Protein AF-A0A4R8MW40-F1 (afdb_monomer)

Organism: Leptospira meyeri (NCBI:txid29508)

Radius of gyration: 12.34 Å; Cα contacts (8 Å, |Δi|>4): 150; chains: 1; bounding box: 27×27×31 Å

Foldseek 3Di:
DPFPWWKWWDWDQDPVGFIKIKIFIDTPQATQWIKIAGPVVRAIDTDPVRHGPGDDDDPRTDTDDPVVVVVRVVRD

pLDDT: mean 91.55, std 9.33, range [42.78, 96.81]

Nearest PDB structures (foldseek):
  3it8-assembly1_D  TM=7.095E-01  e=1.945E+00  Yaba-like disease virus
  8eo8-assembly3_K  TM=6.214E-01  e=3.910E+00  Homo sapiens
  1a1n-assembly1_A  TM=6.161E-01  e=4.353E+00  Homo sapiens
  8ht9-assembly1_A  TM=5.946E-01  e=7.060E+00  Myotis lucifugus
  6zkw-assembly1_A  TM=4.712E-01  e=7.449E+00  Homo sapiens

Sequence (76 aa):
MRDHLSYIKKYVWLPYGEKMVQIILLD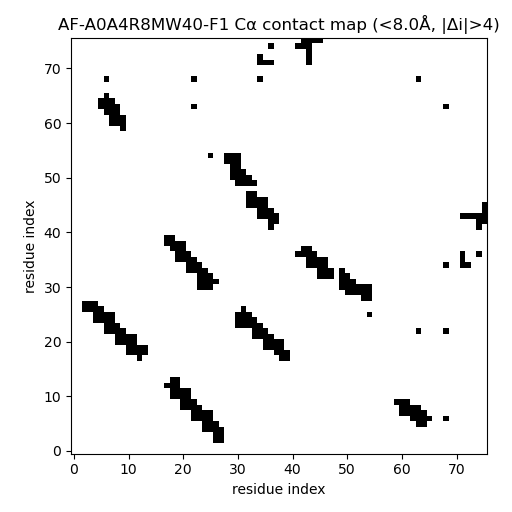QGKIKKAICFNEHVQKSFSVTDLLGMEYLVSNFDIPSNEKEFLDFEAYL

Mean predicted aligned error: 3.89 Å

Secondary structure (DSSP, 8-state):
----EEEEEEEEE-TTS-EEEEEEEEETTEEEEEEEEETTTTEEEE--TTTTPBP---TT-EE--HHHHHHHHTT-

Solvent-accessible surface area (backbone atoms only — not comparable to full-atom values): 4389 Å² total; per-residue (Å²): 131,82,82,60,66,45,30,38,34,41,83,44,78,44,100,86,76,48,61,29,44,33,38,35,36,26,50,83,59,20,26,67,42,33,40,38,31,32,70,86,78,68,38,28,45,78,47,69,90,51,54,71,40,75,62,80,88,52,98,77,62,36,86,52,47,70,66,65,48,52,63,40,58,76,38,96

Structure (mmCIF, N/CA/C/O backbone):
data_AF-A0A4R8MW40-F1
#
_entry.id   AF-A0A4R8MW40-F1
#
loop_
_atom_site.group_P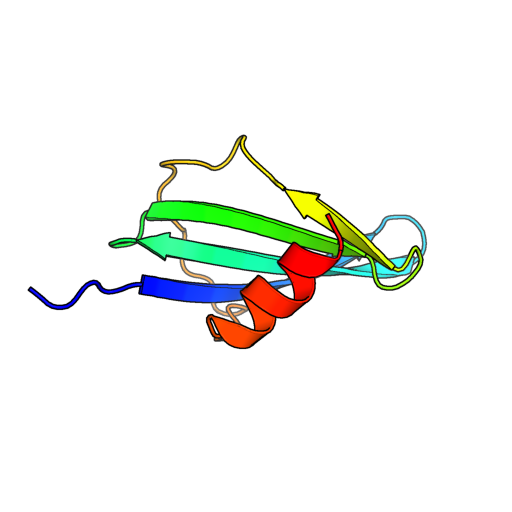DB
_atom_site.id
_atom_site.type_symbol
_atom_site.label_atom_id
_atom_site.label_alt_id
_atom_site.label_comp_id
_atom_site.label_asym_id
_atom_site.label_entity_id
_atom_site.label_seq_id
_atom_site.pdbx_PDB_ins_code
_atom_site.Cartn_x
_atom_site.Cartn_y
_atom_site.Cartn_z
_atom_site.occupancy
_atom_site.B_iso_or_equiv
_atom_site.auth_seq_id
_atom_site.auth_comp_id
_atom_site.auth_asym_id
_atom_site.auth_atom_id
_atom_site.pdbx_PDB_model_num
ATOM 1 N N . MET A 1 1 ? -15.173 14.651 17.544 1.00 42.78 1 MET A N 1
ATOM 2 C CA . MET A 1 1 ? -14.504 13.333 17.526 1.00 42.78 1 MET A CA 1
ATOM 3 C C . MET A 1 1 ? -13.356 13.461 16.549 1.00 42.78 1 MET A C 1
ATOM 5 O O . MET A 1 1 ? -13.603 13.961 15.465 1.00 42.78 1 MET A O 1
ATOM 9 N N . ARG A 1 2 ? -12.110 13.194 16.957 1.00 47.75 2 ARG A N 1
ATOM 10 C CA . ARG A 1 2 ? -10.980 13.267 16.019 1.00 47.75 2 ARG A CA 1
ATOM 11 C C . ARG A 1 2 ? -11.078 12.047 15.110 1.00 47.75 2 ARG A C 1
ATOM 13 O O . ARG A 1 2 ? -11.136 10.935 15.629 1.00 47.75 2 ARG A O 1
ATOM 20 N N . ASP A 1 3 ? -11.138 12.266 13.804 1.00 55.56 3 ASP A N 1
ATOM 21 C CA . ASP A 1 3 ? -11.013 11.202 12.814 1.00 55.56 3 ASP A CA 1
ATOM 22 C C . ASP A 1 3 ? -9.644 10.548 13.016 1.00 55.56 3 ASP A C 1
ATOM 24 O O . ASP A 1 3 ? -8.602 11.143 12.739 1.00 55.56 3 ASP A O 1
ATOM 28 N N . HIS A 1 4 ? -9.623 9.354 13.605 1.00 76.69 4 HIS A N 1
ATOM 29 C CA . HIS A 1 4 ? -8.393 8.598 13.823 1.00 76.69 4 HIS A CA 1
ATOM 30 C C . HIS A 1 4 ? -8.028 7.867 12.531 1.00 76.69 4 HIS A C 1
ATOM 32 O O . HIS A 1 4 ? -8.029 6.637 12.481 1.00 76.69 4 HIS A O 1
ATOM 38 N N . LEU A 1 5 ? -7.750 8.642 11.481 1.00 89.81 5 LEU A N 1
ATOM 39 C CA . LEU A 1 5 ? -7.119 8.110 10.284 1.00 89.81 5 LEU A CA 1
ATOM 40 C C . LEU A 1 5 ? -5.689 7.711 10.633 1.00 89.81 5 LEU A C 1
ATOM 42 O O . LEU A 1 5 ? -4.943 8.484 11.243 1.00 89.81 5 LEU A O 1
ATOM 46 N N . SER A 1 6 ? -5.303 6.505 10.244 1.00 94.75 6 SER A N 1
ATOM 47 C CA . SER A 1 6 ? -3.922 6.051 10.347 1.00 94.75 6 SER A CA 1
ATOM 48 C C . SER A 1 6 ? -3.475 5.418 9.041 1.00 94.75 6 SER A C 1
ATOM 50 O O . SER A 1 6 ? -4.269 4.875 8.278 1.00 94.75 6 SER A O 1
ATOM 52 N N . TYR A 1 7 ? -2.183 5.541 8.767 1.00 96.44 7 TYR A N 1
ATOM 53 C CA . TYR A 1 7 ? -1.567 5.059 7.543 1.00 96.44 7 TYR A CA 1
ATOM 54 C C . TYR A 1 7 ? -0.492 4.060 7.939 1.00 96.44 7 TYR A C 1
ATOM 56 O O . TYR A 1 7 ? 0.429 4.406 8.683 1.00 96.44 7 TYR A O 1
ATOM 64 N N . ILE A 1 8 ? -0.609 2.827 7.459 1.00 96.62 8 ILE A N 1
ATOM 65 C CA . ILE A 1 8 ? 0.363 1.769 7.726 1.00 96.62 8 ILE A CA 1
ATOM 66 C C . ILE A 1 8 ? 1.028 1.370 6.422 1.00 96.62 8 ILE A C 1
ATOM 68 O O . ILE A 1 8 ? 0.361 0.997 5.459 1.00 96.62 8 ILE A O 1
ATOM 72 N N . LYS A 1 9 ? 2.356 1.429 6.404 1.00 96.50 9 LYS A N 1
ATOM 73 C CA . LYS A 1 9 ? 3.186 0.970 5.300 1.00 96.50 9 LYS A CA 1
ATOM 74 C C . LYS A 1 9 ? 3.638 -0.469 5.522 1.00 96.50 9 LYS A C 1
ATOM 76 O O . LYS A 1 9 ? 4.001 -0.873 6.630 1.00 96.50 9 LYS A O 1
ATOM 81 N N . LYS A 1 10 ? 3.672 -1.221 4.427 1.00 94.69 10 LYS A N 1
ATOM 82 C CA . LYS A 1 10 ? 4.193 -2.581 4.326 1.00 94.69 10 LYS A CA 1
ATOM 83 C C . LYS A 1 10 ? 5.113 -2.700 3.120 1.00 94.69 10 LYS A C 1
ATOM 85 O O . LYS A 1 10 ? 4.850 -2.126 2.066 1.00 94.69 10 LYS A O 1
ATOM 90 N N . TYR A 1 11 ? 6.178 -3.477 3.279 1.00 93.56 11 TYR A N 1
ATOM 91 C CA . TYR A 1 11 ? 7.004 -3.918 2.163 1.00 93.56 11 TYR A CA 1
ATOM 92 C C . TYR A 1 11 ? 6.561 -5.312 1.741 1.00 93.56 11 TYR A C 1
ATOM 94 O O . TYR A 1 11 ? 6.488 -6.221 2.569 1.00 93.56 11 TYR A O 1
ATOM 102 N N . VAL A 1 12 ? 6.270 -5.464 0.457 1.00 90.94 12 VAL A N 1
ATOM 103 C CA . VAL A 1 12 ? 5.871 -6.724 -0.161 1.00 90.94 12 VAL A CA 1
ATOM 104 C C . VAL A 1 12 ? 6.932 -7.084 -1.191 1.00 90.94 12 VAL A C 1
ATOM 106 O O . VAL A 1 12 ? 7.222 -6.301 -2.093 1.00 90.94 12 VAL A O 1
ATOM 109 N N . TRP A 1 13 ? 7.526 -8.264 -1.046 1.00 90.31 13 TRP A N 1
ATOM 110 C CA . TRP A 1 13 ? 8.472 -8.795 -2.022 1.00 90.31 13 TRP A CA 1
ATOM 111 C C . TRP A 1 13 ? 7.709 -9.549 -3.101 1.00 90.31 13 TRP A C 1
ATOM 113 O O . TRP A 1 13 ? 6.963 -10.485 -2.808 1.00 90.31 13 TRP A O 1
ATOM 123 N N . LEU A 1 14 ? 7.873 -9.117 -4.347 1.00 89.56 14 LEU A N 1
ATOM 124 C CA . LEU A 1 14 ? 7.246 -9.754 -5.493 1.00 89.56 14 LEU A CA 1
ATOM 125 C C . LEU A 1 14 ? 8.016 -11.031 -5.873 1.00 89.56 14 LEU A C 1
ATOM 127 O O . LEU A 1 14 ? 9.220 -11.117 -5.619 1.00 89.56 14 LEU A O 1
ATOM 131 N N . PRO A 1 15 ? 7.368 -12.021 -6.521 1.00 89.94 15 PRO A N 1
ATOM 132 C CA . PRO A 1 15 ? 7.991 -13.315 -6.832 1.00 89.94 15 PRO A CA 1
ATOM 133 C C . PRO A 1 15 ? 9.275 -13.231 -7.667 1.00 89.94 15 PRO A C 1
ATOM 135 O O . PRO A 1 15 ? 10.079 -14.156 -7.666 1.00 89.94 15 PRO A O 1
ATOM 138 N N . TYR A 1 16 ? 9.462 -12.125 -8.384 1.00 88.38 16 TYR A N 1
ATOM 139 C CA . TYR A 1 16 ? 10.606 -11.866 -9.251 1.00 88.38 16 TYR A CA 1
ATOM 140 C C . TYR A 1 16 ? 11.702 -11.012 -8.583 1.00 88.38 16 TYR A C 1
ATOM 142 O O . TYR A 1 16 ? 12.593 -10.521 -9.266 1.00 88.38 16 TYR A O 1
ATOM 150 N N . 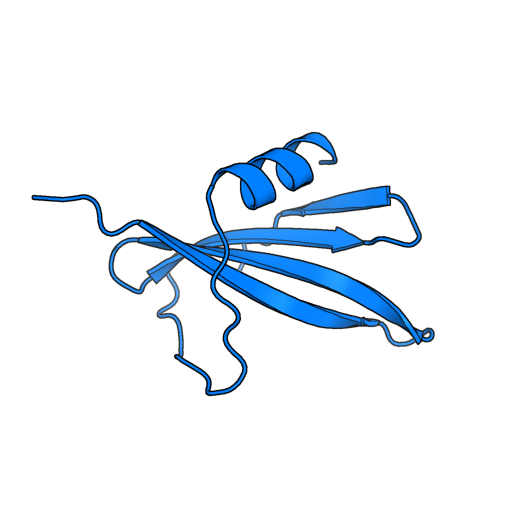GLY A 1 17 ? 11.656 -10.847 -7.256 1.00 89.19 17 GLY A N 1
ATOM 151 C CA . GLY A 1 17 ? 12.711 -10.206 -6.460 1.00 89.19 17 GLY A CA 1
ATOM 152 C C . GLY A 1 17 ? 12.578 -8.691 -6.290 1.00 89.19 17 GLY A C 1
ATOM 153 O O . GLY A 1 17 ? 13.350 -8.098 -5.543 1.00 89.19 17 GLY A O 1
ATOM 154 N N . GLU A 1 18 ? 11.591 -8.066 -6.930 1.00 90.81 18 GLU A N 1
ATOM 155 C CA . GLU A 1 18 ? 11.351 -6.623 -6.831 1.00 90.81 18 GLU A CA 1
ATOM 156 C C . GLU A 1 18 ? 10.494 -6.251 -5.616 1.00 90.81 18 GLU A C 1
ATOM 158 O O . GLU A 1 18 ? 9.693 -7.050 -5.114 1.00 90.81 18 GLU A O 1
ATOM 163 N N . LYS A 1 19 ? 10.646 -5.007 -5.152 1.00 91.88 19 LYS A N 1
ATOM 164 C CA . LYS A 1 19 ? 9.913 -4.477 -3.998 1.00 91.88 19 LYS A CA 1
ATOM 165 C C . LYS A 1 19 ? 8.642 -3.751 -4.434 1.00 91.88 19 LYS A C 1
ATOM 167 O O . LYS A 1 19 ? 8.649 -2.902 -5.323 1.00 91.88 19 LYS A O 1
ATOM 172 N N . MET A 1 20 ? 7.558 -4.028 -3.727 1.00 95.00 20 MET A N 1
ATOM 173 C CA . MET A 1 20 ? 6.317 -3.269 -3.777 1.00 95.00 20 MET A CA 1
ATOM 174 C C . MET A 1 20 ? 6.065 -2.646 -2.405 1.00 95.00 20 MET A C 1
ATOM 176 O O . MET A 1 20 ? 6.237 -3.294 -1.369 1.00 95.00 20 MET A O 1
ATOM 180 N N . VAL A 1 21 ? 5.675 -1.377 -2.386 1.00 96.12 21 VAL A N 1
ATOM 181 C CA . VAL A 1 21 ? 5.300 -0.671 -1.162 1.00 96.12 21 VAL A CA 1
ATOM 182 C C . VAL A 1 21 ? 3.785 -0.600 -1.105 1.00 96.12 21 VAL A C 1
ATOM 184 O O . VAL A 1 21 ? 3.154 -0.074 -2.012 1.00 96.12 21 VAL A O 1
ATOM 187 N N . GLN A 1 22 ? 3.193 -1.123 -0.041 1.00 95.50 22 GLN A N 1
ATOM 188 C CA . GLN A 1 22 ? 1.761 -1.023 0.200 1.00 95.50 22 GLN A CA 1
ATOM 189 C C . GLN A 1 22 ? 1.508 -0.023 1.323 1.00 95.50 22 GLN A C 1
ATOM 191 O O . GLN A 1 22 ? 2.135 -0.123 2.376 1.00 95.50 22 GLN A O 1
ATOM 196 N N . ILE A 1 23 ? 0.584 0.915 1.124 1.00 96.81 23 ILE A N 1
ATOM 197 C CA . ILE A 1 23 ? 0.085 1.796 2.183 1.00 96.81 23 ILE A CA 1
ATOM 198 C C . ILE A 1 23 ? -1.402 1.527 2.381 1.00 96.81 23 ILE A C 1
ATOM 200 O O . ILE A 1 23 ? -2.189 1.533 1.434 1.00 96.81 23 ILE A O 1
ATOM 204 N N . ILE A 1 24 ? -1.772 1.275 3.632 1.00 96.38 24 ILE A N 1
ATOM 205 C CA . ILE A 1 24 ? -3.127 0.970 4.073 1.00 96.38 24 ILE A CA 1
ATOM 206 C C . ILE A 1 24 ? -3.627 2.164 4.882 1.00 96.38 24 ILE A C 1
ATOM 208 O O . ILE A 1 24 ? -3.051 2.501 5.916 1.00 96.38 24 ILE A O 1
ATOM 212 N N . LEU A 1 25 ? -4.694 2.793 4.401 1.00 96.31 25 LEU A N 1
ATOM 213 C CA . LEU A 1 25 ? -5.457 3.797 5.126 1.00 96.31 25 LEU A CA 1
ATOM 214 C C . LEU A 1 25 ? -6.483 3.090 6.006 1.00 96.31 25 LEU A C 1
ATOM 216 O O . LEU A 1 25 ? -7.362 2.379 5.504 1.00 96.31 25 LEU A O 1
ATOM 220 N N . LEU A 1 26 ? -6.385 3.324 7.306 1.00 95.50 26 LEU A N 1
ATOM 221 C CA . LEU A 1 26 ? -7.314 2.839 8.308 1.00 95.50 26 LEU A CA 1
ATOM 222 C C . LEU A 1 26 ? -8.200 3.972 8.810 1.00 95.50 26 LEU A C 1
ATOM 224 O O . LEU A 1 26 ? -7.747 5.103 8.981 1.00 95.50 26 LEU A O 1
ATOM 228 N N . ASP A 1 27 ? -9.449 3.640 9.096 1.00 94.94 27 ASP A N 1
ATOM 229 C CA . ASP A 1 27 ? -10.424 4.514 9.732 1.00 94.94 27 ASP A CA 1
ATOM 230 C C . ASP A 1 27 ? -11.077 3.721 10.864 1.00 94.94 27 ASP A C 1
ATOM 232 O O . ASP A 1 27 ? -1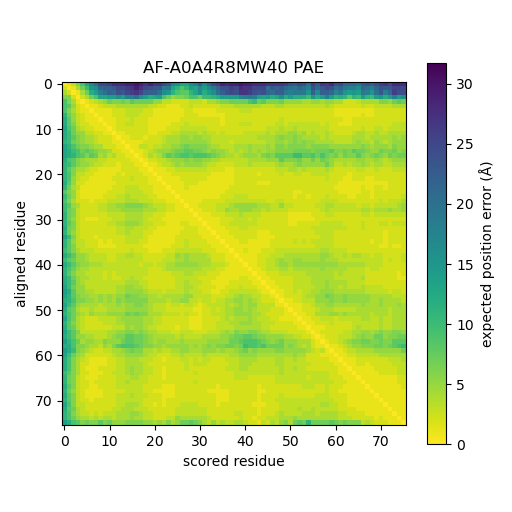1.714 2.692 10.629 1.00 94.94 27 ASP A O 1
ATOM 236 N N . GLN A 1 28 ? -10.822 4.135 12.107 1.00 92.12 28 GLN A N 1
ATOM 237 C CA . GLN A 1 28 ? -11.286 3.431 13.312 1.00 92.12 28 GLN A CA 1
ATOM 238 C C . GLN A 1 28 ? -10.887 1.938 13.351 1.00 92.12 28 GLN A C 1
ATOM 240 O O . GLN A 1 28 ? -11.660 1.094 13.792 1.00 92.12 28 GLN A O 1
ATOM 245 N N . GLY A 1 29 ? -9.678 1.608 12.882 1.00 91.25 29 GLY A N 1
ATOM 246 C CA . GLY A 1 29 ? -9.154 0.232 12.862 1.00 91.25 29 GLY A CA 1
ATOM 247 C C . GLY A 1 29 ? -9.577 -0.604 11.650 1.00 91.25 29 GLY A C 1
ATOM 248 O O . GLY A 1 29 ? -9.005 -1.668 11.421 1.00 91.25 29 GLY A O 1
ATOM 249 N N . LYS A 1 30 ? -10.496 -0.103 10.817 1.00 94.94 30 LYS A N 1
ATOM 250 C CA . LYS A 1 30 ? -10.922 -0.766 9.580 1.00 94.94 30 LYS A CA 1
ATOM 251 C C . LYS A 1 30 ? -10.173 -0.242 8.374 1.00 94.94 30 LYS A C 1
ATOM 253 O O . LYS A 1 30 ? -9.899 0.951 8.274 1.00 94.94 30 LYS A O 1
ATOM 258 N N . ILE A 1 31 ? -9.902 -1.120 7.418 1.00 95.50 31 ILE A N 1
ATOM 259 C CA . ILE A 1 31 ? -9.280 -0.760 6.149 1.00 95.50 31 ILE A CA 1
ATOM 260 C C . ILE A 1 31 ? -10.272 0.058 5.324 1.00 95.50 31 ILE A C 1
ATOM 262 O O . ILE A 1 31 ? -11.311 -0.437 4.895 1.00 95.50 31 ILE A O 1
ATOM 266 N N . LYS A 1 32 ? -9.940 1.323 5.080 1.00 95.00 32 LYS A N 1
ATOM 267 C CA . LYS A 1 32 ? -10.720 2.234 4.235 1.00 95.00 32 LYS A CA 1
ATOM 268 C C . LYS A 1 32 ? -10.201 2.273 2.806 1.00 95.00 32 LYS A C 1
ATOM 270 O O . LYS A 1 32 ? -10.977 2.447 1.875 1.00 95.00 32 LYS A O 1
ATOM 275 N N . LYS A 1 33 ? -8.892 2.132 2.617 1.00 95.25 33 LYS A N 1
ATOM 276 C CA . LYS A 1 33 ? -8.274 2.033 1.292 1.00 95.25 33 LYS A CA 1
ATOM 277 C C . LYS A 1 33 ? -6.906 1.385 1.423 1.00 95.25 33 LYS A C 1
ATOM 279 O O . LYS A 1 33 ? -6.240 1.551 2.440 1.00 95.25 33 LYS A O 1
ATOM 284 N N . ALA A 1 34 ? -6.466 0.686 0.391 1.00 95.69 34 ALA A N 1
ATOM 285 C CA . ALA A 1 34 ? -5.089 0.237 0.286 1.00 95.69 34 ALA A CA 1
ATOM 286 C C . ALA A 1 34 ? -4.570 0.530 -1.119 1.00 95.69 34 ALA A C 1
ATOM 288 O O . AL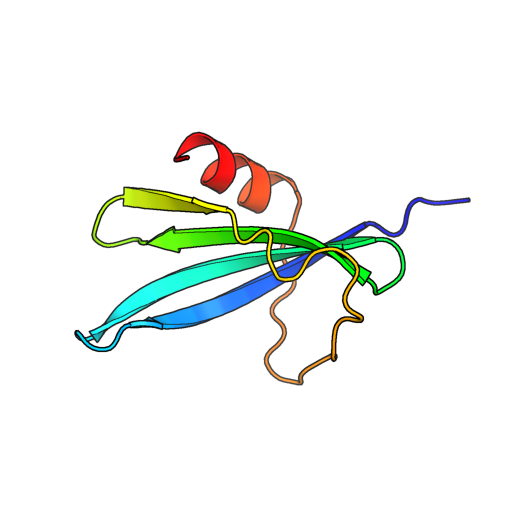A A 1 34 ? -5.289 0.351 -2.106 1.00 95.69 34 ALA A O 1
ATOM 289 N N . ILE A 1 35 ? -3.331 0.998 -1.196 1.00 96.75 35 ILE A N 1
ATOM 290 C CA . ILE A 1 35 ? -2.635 1.260 -2.449 1.00 96.75 35 ILE A CA 1
ATOM 291 C C . ILE A 1 35 ? -1.292 0.545 -2.440 1.00 96.75 35 ILE A C 1
ATOM 293 O O . ILE A 1 35 ? -0.594 0.536 -1.428 1.00 96.75 35 ILE A O 1
ATOM 297 N N . CYS A 1 36 ? -0.949 -0.070 -3.560 1.00 95.94 36 CYS A N 1
ATOM 298 C CA . CYS A 1 36 ? 0.306 -0.768 -3.771 1.00 95.94 36 CYS A CA 1
ATOM 299 C C . CYS A 1 36 ? 1.085 -0.051 -4.869 1.00 95.94 36 CYS A C 1
ATOM 301 O O . CYS A 1 36 ? 0.639 -0.046 -6.011 1.00 95.94 36 CYS A O 1
ATOM 303 N N . PHE A 1 37 ? 2.240 0.516 -4.542 1.00 96.75 37 PHE A N 1
ATOM 304 C CA . PHE A 1 37 ? 3.171 1.105 -5.494 1.00 96.75 37 PHE A CA 1
ATOM 305 C C . PHE A 1 37 ? 4.283 0.113 -5.834 1.00 96.75 37 PHE A C 1
ATOM 307 O O . PHE A 1 37 ? 4.987 -0.387 -4.952 1.00 96.75 37 PHE A O 1
ATOM 314 N N . ASN A 1 38 ? 4.443 -0.180 -7.118 1.00 94.81 38 ASN A N 1
ATOM 315 C CA . ASN A 1 38 ? 5.497 -1.045 -7.626 1.00 94.81 38 ASN A CA 1
ATOM 316 C C . ASN A 1 38 ? 6.668 -0.186 -8.120 1.00 94.81 38 ASN A C 1
ATOM 318 O O . ASN A 1 38 ? 6.563 0.465 -9.161 1.00 94.81 38 ASN A O 1
ATOM 322 N N . GLU A 1 39 ? 7.784 -0.208 -7.383 1.00 90.06 39 GLU A N 1
ATOM 323 C CA . GLU A 1 39 ? 8.965 0.619 -7.673 1.00 90.06 39 GLU A CA 1
ATOM 324 C C . GLU A 1 39 ? 9.591 0.280 -9.036 1.00 90.06 39 GLU A C 1
ATOM 326 O O . GLU A 1 39 ? 10.150 1.158 -9.690 1.00 90.06 39 GLU A O 1
ATOM 331 N N . HIS A 1 40 ? 9.456 -0.962 -9.506 1.00 91.44 40 HIS A N 1
ATOM 332 C CA . HIS A 1 40 ? 10.046 -1.398 -10.770 1.00 91.44 40 HIS A CA 1
ATOM 333 C C . HIS A 1 40 ? 9.322 -0.810 -11.990 1.00 91.44 40 HIS A C 1
ATOM 335 O O . HIS A 1 40 ? 9.956 -0.309 -12.915 1.00 91.44 40 HIS A O 1
ATOM 341 N N . VAL A 1 41 ? 7.985 -0.853 -11.997 1.00 92.19 41 VAL A N 1
ATOM 342 C CA . VAL A 1 41 ? 7.178 -0.337 -13.121 1.00 92.19 41 VAL A CA 1
ATOM 343 C C . VAL A 1 41 ? 6.704 1.101 -12.920 1.00 92.19 41 VAL A C 1
ATOM 345 O O . VAL A 1 41 ? 6.073 1.646 -13.823 1.00 92.19 41 VAL A O 1
ATOM 348 N N . GLN A 1 42 ? 6.984 1.701 -11.757 1.00 92.88 42 GLN A N 1
ATOM 349 C CA . GLN A 1 42 ? 6.553 3.053 -11.381 1.00 92.88 42 GLN A CA 1
ATOM 350 C C . GLN A 1 42 ? 5.034 3.238 -11.539 1.00 92.88 42 GLN A C 1
ATOM 352 O O . GLN A 1 42 ? 4.563 4.228 -12.095 1.00 92.88 42 GLN A O 1
ATOM 357 N N . LYS A 1 43 ? 4.260 2.245 -11.083 1.00 95.31 43 LYS A N 1
ATOM 358 C CA . LYS A 1 43 ? 2.790 2.260 -11.125 1.00 95.31 43 LYS A CA 1
ATOM 359 C C . LYS A 1 43 ? 2.190 1.882 -9.789 1.00 95.31 43 LYS A C 1
ATOM 361 O O . LYS A 1 43 ? 2.723 1.015 -9.089 1.00 95.31 43 LYS A O 1
ATOM 366 N N . SER A 1 44 ? 1.045 2.482 -9.501 1.00 96.62 44 SER A N 1
ATOM 367 C CA . SER A 1 44 ? 0.220 2.139 -8.356 1.00 96.62 44 SER A CA 1
ATOM 368 C C . SER A 1 44 ? -0.987 1.302 -8.746 1.00 96.62 44 SER A C 1
ATOM 370 O O . SER A 1 44 ? -1.494 1.361 -9.862 1.00 96.62 44 SER A O 1
ATOM 372 N N . PHE A 1 45 ? -1.479 0.535 -7.780 1.00 94.25 45 PHE A N 1
ATOM 373 C CA . PHE A 1 45 ? -2.690 -0.263 -7.893 1.00 94.25 45 PHE A CA 1
ATOM 374 C C . PHE A 1 45 ? -3.517 -0.083 -6.628 1.00 94.25 45 PHE A C 1
A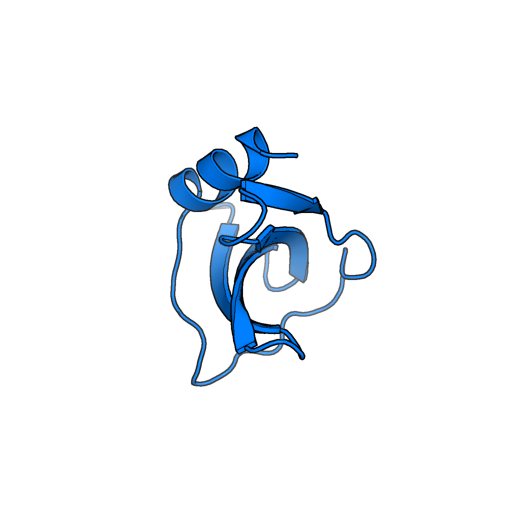TOM 376 O O . PHE A 1 45 ? -2.999 -0.208 -5.517 1.00 94.25 45 PHE A O 1
ATOM 383 N N . SER A 1 46 ? -4.808 0.203 -6.785 1.00 94.00 46 SER A N 1
ATOM 384 C CA . SER A 1 46 ? -5.732 0.226 -5.650 1.00 94.00 46 SER A CA 1
ATOM 385 C C . SER A 1 46 ? -6.216 -1.189 -5.336 1.00 94.00 46 SER A C 1
ATOM 387 O O . SER A 1 46 ? -6.530 -1.957 -6.243 1.00 94.00 46 SER A O 1
ATOM 389 N N . VAL A 1 47 ? -6.262 -1.538 -4.051 1.00 91.44 47 VAL A N 1
ATOM 390 C CA . VAL A 1 47 ? -6.755 -2.836 -3.579 1.00 91.44 47 VAL A CA 1
ATOM 391 C C . VAL A 1 47 ? -8.101 -2.613 -2.904 1.00 91.44 47 VAL A C 1
ATOM 393 O O . VAL A 1 47 ? -8.176 -2.174 -1.755 1.00 91.44 47 VAL A O 1
ATOM 396 N N . THR A 1 48 ? -9.172 -2.881 -3.643 1.00 89.50 48 THR A N 1
ATOM 397 C CA . THR A 1 48 ? -10.555 -2.668 -3.195 1.00 89.50 48 THR A CA 1
ATOM 398 C C . THR A 1 48 ? -11.091 -3.808 -2.342 1.00 89.50 48 THR A C 1
ATOM 400 O O . THR A 1 48 ? -11.961 -3.582 -1.507 1.00 89.50 48 THR A O 1
ATOM 403 N N . ASP A 1 49 ? -10.543 -5.012 -2.499 1.00 91.69 49 ASP A N 1
ATOM 404 C CA . ASP A 1 49 ? -11.065 -6.232 -1.868 1.00 91.69 49 ASP A CA 1
ATOM 405 C C . ASP A 1 49 ? -10.923 -6.240 -0.340 1.00 91.69 49 ASP A C 1
ATOM 407 O O . ASP A 1 49 ? -11.570 -7.027 0.341 1.00 91.69 49 ASP A O 1
ATOM 411 N N . LEU A 1 50 ? -10.089 -5.352 0.209 1.00 89.94 50 LEU A N 1
ATOM 412 C CA . LEU A 1 50 ? -9.844 -5.225 1.646 1.00 89.94 50 LEU A CA 1
ATOM 413 C C . LEU A 1 50 ? -10.772 -4.213 2.335 1.00 89.94 50 LEU A C 1
ATOM 415 O O . LEU A 1 50 ? -10.726 -4.076 3.556 1.00 89.94 50 LEU A O 1
ATOM 419 N N . LEU A 1 51 ? -11.588 -3.474 1.578 1.00 93.06 51 LEU A N 1
ATOM 420 C CA . LEU A 1 51 ? -12.425 -2.402 2.113 1.00 93.06 51 LEU A CA 1
ATOM 421 C C . LEU A 1 51 ? -13.374 -2.915 3.210 1.00 93.06 51 LEU A C 1
ATOM 423 O O . LEU A 1 51 ? -14.146 -3.848 3.009 1.00 93.06 51 LEU A O 1
ATOM 427 N N . GLY A 1 52 ? -13.344 -2.257 4.367 1.00 91.81 52 GLY A N 1
ATOM 428 C CA . GLY A 1 52 ? -14.186 -2.552 5.524 1.00 91.81 52 GLY A CA 1
ATOM 429 C C . GLY A 1 52 ? -13.681 -3.689 6.415 1.00 91.81 52 GLY A C 1
ATOM 430 O O . GLY A 1 52 ? -14.260 -3.896 7.483 1.00 91.81 52 GLY A O 1
ATOM 431 N N . MET A 1 53 ? -12.617 -4.398 6.022 1.00 95.56 53 MET A N 1
ATOM 432 C CA . MET A 1 53 ? -12.007 -5.438 6.854 1.00 95.56 53 MET A CA 1
ATOM 433 C C . MET A 1 53 ? -11.306 -4.828 8.074 1.00 95.56 53 MET A C 1
ATOM 435 O O . MET A 1 53 ? -10.706 -3.758 7.986 1.00 95.56 53 MET A O 1
ATOM 439 N N . GLU A 1 54 ? -11.362 -5.523 9.211 1.00 95.25 54 GLU A N 1
ATOM 440 C CA . GLU A 1 54 ? -10.593 -5.159 10.406 1.00 95.25 54 GLU A CA 1
ATOM 441 C C . GLU A 1 54 ? -9.096 -5.338 10.146 1.00 95.25 54 GLU A C 1
ATOM 443 O O . GLU A 1 54 ? -8.658 -6.371 9.629 1.00 95.25 54 GLU A O 1
ATOM 448 N N . TYR A 1 55 ? -8.299 -4.339 10.517 1.00 93.38 55 TYR A N 1
ATOM 449 C CA . TYR A 1 55 ? -6.854 -4.422 10.390 1.00 93.38 55 TYR A CA 1
ATOM 450 C C . TYR A 1 55 ? -6.240 -5.182 11.565 1.00 93.38 55 TYR A C 1
ATOM 452 O O . TYR A 1 55 ? -6.407 -4.817 12.730 1.00 93.38 55 TYR A O 1
ATOM 460 N N . LEU A 1 56 ? -5.473 -6.225 11.254 1.00 91.88 56 LEU A N 1
ATOM 461 C CA . LEU 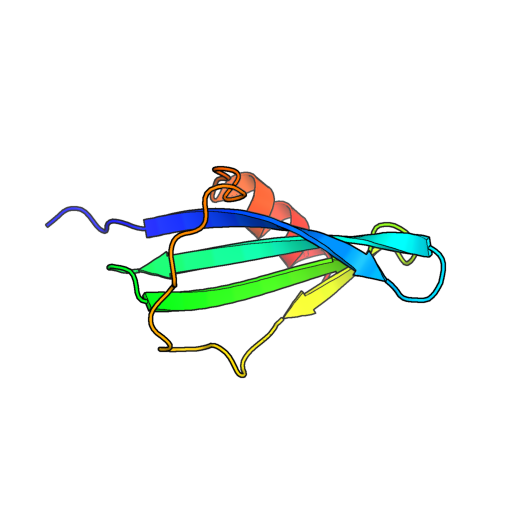A 1 56 ? -4.720 -6.979 12.249 1.00 91.88 56 LEU A CA 1
ATOM 462 C C . LEU A 1 56 ? -3.346 -6.338 12.445 1.00 91.88 56 LEU A C 1
ATOM 464 O O . LEU A 1 56 ? -2.475 -6.429 11.579 1.00 91.88 56 LEU A O 1
ATOM 468 N N . VAL A 1 57 ? -3.162 -5.706 13.604 1.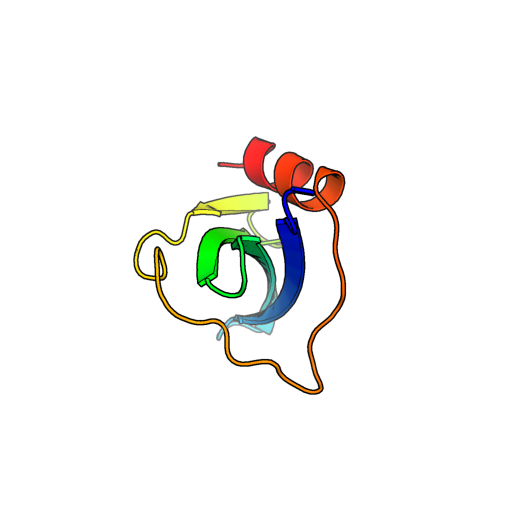00 88.31 57 VAL A N 1
ATOM 469 C CA . VAL A 1 57 ? -1.896 -5.073 13.992 1.00 88.31 57 VAL A CA 1
ATOM 470 C C . VAL A 1 57 ? -0.774 -6.108 14.016 1.00 88.31 57 VAL A C 1
ATOM 472 O O . VAL A 1 57 ? -0.923 -7.208 14.554 1.00 88.31 57 VAL A O 1
ATOM 475 N N . SER A 1 58 ? 0.368 -5.742 13.445 1.0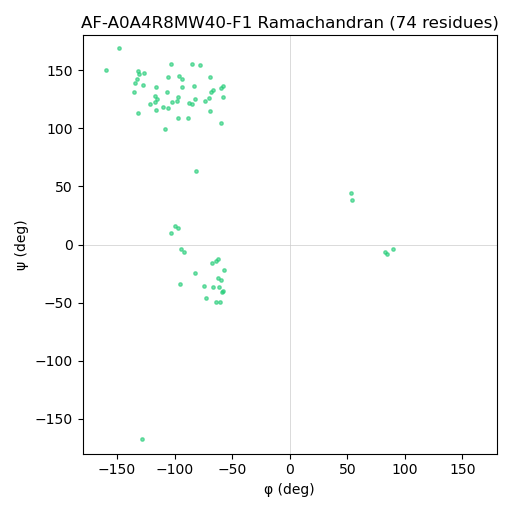0 89.19 58 SER A N 1
ATOM 476 C CA . SER A 1 58 ? 1.549 -6.593 13.346 1.00 89.19 58 SER A CA 1
ATOM 477 C C . SER A 1 58 ? 2.779 -5.883 13.903 1.00 89.19 58 SER A C 1
ATOM 479 O O . SER A 1 58 ? 2.963 -4.685 13.718 1.00 89.19 58 SER A O 1
ATOM 481 N N . ASN A 1 59 ? 3.704 -6.644 14.493 1.00 89.56 59 ASN A N 1
ATOM 482 C CA . ASN A 1 59 ? 5.005 -6.120 14.933 1.00 89.56 59 ASN A CA 1
ATOM 483 C C . ASN A 1 59 ? 5.871 -5.581 13.775 1.00 89.56 59 ASN A C 1
ATOM 485 O O . ASN A 1 59 ? 6.875 -4.921 14.017 1.00 89.56 59 ASN A O 1
ATOM 489 N N . PHE A 1 60 ? 5.494 -5.861 12.523 1.00 87.44 60 PHE A N 1
ATOM 490 C CA . PHE A 1 60 ? 6.138 -5.338 11.315 1.00 87.44 60 PHE A CA 1
ATOM 491 C C . PHE A 1 60 ? 5.379 -4.146 10.711 1.00 87.44 60 PHE A C 1
ATOM 493 O O . PHE A 1 60 ? 5.517 -3.860 9.520 1.00 87.44 60 PHE A O 1
ATOM 500 N N . ASP A 1 61 ? 4.467 -3.522 11.455 1.00 91.94 61 ASP A N 1
ATOM 501 C CA . ASP A 1 61 ? 3.781 -2.306 11.019 1.00 91.94 61 ASP A CA 1
ATOM 502 C C . ASP A 1 61 ? 4.762 -1.137 10.999 1.00 91.94 61 ASP A C 1
ATOM 504 O O . ASP A 1 61 ? 5.418 -0.834 11.995 1.00 91.94 61 ASP A O 1
ATOM 508 N N . ILE A 1 62 ? 4.852 -0.469 9.851 1.00 95.94 62 ILE A N 1
ATOM 509 C CA . ILE A 1 62 ? 5.649 0.743 9.703 1.00 95.94 62 ILE A CA 1
ATOM 510 C C . ILE A 1 62 ? 4.665 1.912 9.632 1.00 95.94 62 ILE A C 1
ATOM 512 O O . ILE A 1 62 ? 3.868 1.960 8.692 1.00 95.94 62 ILE A O 1
ATOM 516 N N . PRO A 1 63 ? 4.686 2.859 10.586 1.00 94.75 63 PRO A N 1
ATOM 517 C CA . PRO A 1 63 ? 3.863 4.057 10.493 1.00 94.75 63 PRO A CA 1
ATOM 518 C C . PRO A 1 63 ? 4.164 4.832 9.205 1.00 94.75 63 PRO A C 1
ATOM 520 O O . PRO A 1 63 ? 5.323 5.008 8.825 1.00 94.75 63 PRO A O 1
ATOM 523 N N . SER A 1 64 ? 3.115 5.299 8.540 1.00 96.44 64 SER A N 1
ATOM 524 C CA . SER A 1 64 ? 3.175 6.149 7.350 1.00 96.44 64 SER A CA 1
ATOM 525 C C . SER A 1 64 ? 2.285 7.382 7.558 1.00 96.44 64 SER A C 1
ATOM 527 O O . SER A 1 64 ? 1.881 7.688 8.683 1.00 96.44 64 SER A O 1
ATOM 529 N N . ASN A 1 65 ? 2.016 8.138 6.499 1.00 96.00 65 ASN A N 1
ATOM 530 C CA . ASN A 1 65 ? 1.223 9.358 6.544 1.00 96.00 65 ASN A CA 1
ATOM 531 C C . ASN A 1 65 ? 0.444 9.584 5.241 1.00 96.00 65 ASN A C 1
ATOM 533 O O . ASN A 1 65 ? 0.678 8.934 4.225 1.00 96.00 65 ASN A O 1
ATOM 537 N N . GLU A 1 66 ? -0.467 10.553 5.296 1.00 95.81 66 GLU A N 1
ATOM 538 C CA . GLU A 1 66 ? -1.312 10.956 4.171 1.00 95.81 66 GLU A CA 1
ATOM 539 C C . GLU A 1 66 ? -0.506 11.395 2.949 1.00 95.81 66 GLU A C 1
ATOM 541 O O . GLU A 1 66 ? -0.849 11.031 1.832 1.00 95.81 66 GLU A O 1
ATOM 546 N N . LYS A 1 67 ? 0.596 12.128 3.148 1.00 96.62 67 LYS A N 1
ATOM 547 C CA . LYS A 1 67 ? 1.423 12.599 2.036 1.00 96.62 67 LYS A CA 1
ATOM 548 C C . LYS A 1 67 ? 1.987 11.426 1.229 1.00 96.62 67 LYS A C 1
ATOM 550 O O . LYS A 1 67 ? 1.827 11.410 0.019 1.00 96.62 67 LYS A O 1
ATOM 555 N N . GLU A 1 68 ? 2.591 10.437 1.889 1.00 95.94 68 GLU A N 1
ATOM 556 C CA . GLU A 1 68 ? 3.147 9.250 1.217 1.00 95.94 68 GLU A CA 1
ATOM 557 C C . GLU A 1 68 ? 2.050 8.453 0.485 1.00 95.94 68 GLU A C 1
ATOM 559 O O . GLU A 1 68 ? 2.267 7.949 -0.614 1.00 95.94 68 GLU A O 1
ATOM 564 N N . PHE A 1 69 ? 0.846 8.386 1.066 1.00 96.44 69 PHE A N 1
ATOM 565 C CA . PHE A 1 69 ? -0.311 7.761 0.427 1.00 96.44 69 PHE A CA 1
ATOM 566 C C . PHE A 1 69 ? -0.735 8.492 -0.855 1.00 96.44 69 PHE A C 1
ATOM 568 O O . PHE A 1 69 ? -0.908 7.853 -1.893 1.00 96.44 69 PHE A O 1
ATOM 575 N N . LEU A 1 70 ? -0.887 9.818 -0.793 1.00 95.62 70 LEU A N 1
ATOM 576 C CA . LEU A 1 70 ? -1.274 10.649 -1.937 1.00 95.62 70 LEU A CA 1
ATOM 577 C C . LEU A 1 70 ? -0.191 10.670 -3.022 1.00 95.62 70 LEU A C 1
ATOM 579 O O . LEU A 1 70 ? -0.516 10.637 -4.208 1.00 95.62 70 LEU A O 1
ATOM 583 N N . ASP A 1 71 ? 1.084 10.657 -2.624 1.00 96.12 71 ASP A N 1
ATOM 584 C CA . ASP A 1 71 ? 2.214 10.551 -3.547 1.00 96.12 71 ASP A CA 1
ATOM 585 C C . ASP A 1 71 ? 2.107 9.261 -4.376 1.00 96.12 71 ASP A C 1
ATOM 587 O O . ASP A 1 71 ? 2.332 9.302 -5.580 1.00 96.12 71 ASP A O 1
ATOM 591 N N . PHE A 1 72 ? 1.705 8.131 -3.780 1.00 95.25 72 PHE A N 1
ATOM 592 C CA . PHE A 1 72 ? 1.454 6.890 -4.526 1.00 95.25 72 PHE A CA 1
ATOM 593 C C . PHE A 1 72 ? 0.156 6.931 -5.326 1.00 95.25 72 PHE A C 1
ATOM 595 O O . PHE A 1 72 ? 0.099 6.377 -6.424 1.00 95.25 72 PHE A O 1
ATOM 602 N N . GLU A 1 73 ? -0.884 7.580 -4.810 1.00 93.31 73 GLU A N 1
ATOM 603 C CA . GLU A 1 73 ? -2.163 7.729 -5.506 1.00 93.31 73 GLU A CA 1
ATOM 604 C C . GLU A 1 73 ? -2.016 8.462 -6.843 1.00 93.31 73 GLU A C 1
ATOM 606 O O . GLU A 1 73 ? -2.706 8.120 -7.802 1.00 93.31 73 GLU A O 1
ATOM 611 N N . ALA A 1 74 ? -1.050 9.376 -6.949 1.00 94.88 74 ALA A N 1
ATOM 612 C CA . ALA A 1 74 ? -0.713 10.067 -8.191 1.00 94.88 74 ALA A CA 1
ATOM 613 C C . ALA A 1 74 ? -0.171 9.150 -9.314 1.00 94.88 74 ALA A C 1
ATOM 615 O O . ALA A 1 74 ? -0.109 9.590 -10.461 1.00 94.88 74 ALA A O 1
ATOM 616 N N . TYR A 1 75 ? 0.212 7.901 -9.008 1.00 93.12 75 TYR A N 1
ATOM 617 C CA . TYR A 1 75 ? 0.708 6.902 -9.974 1.00 93.12 75 TYR A CA 1
ATOM 618 C C . TYR A 1 75 ? -0.331 5.822 -10.348 1.00 93.12 75 TYR A C 1
ATOM 620 O O . TYR A 1 75 ? 0.052 4.803 -10.935 1.00 93.12 75 TYR A O 1
ATOM 628 N N . LEU A 1 76 ? -1.605 5.977 -9.959 1.00 87.88 76 LEU A N 1
ATOM 629 C CA . LEU A 1 76 ? -2.709 5.111 -10.419 1.00 87.88 76 LEU A CA 1
ATOM 630 C C . LEU A 1 76 ? -3.004 5.336 -11.909 1.00 87.88 76 LEU A C 1
ATOM 632 O O . LEU A 1 76 ? -3.215 4.321 -12.612 1.00 87.88 76 LEU A O 1
#